Protein AF-0000000079578348 (afdb_homodimer)

InterPro domains:
  IPR001387 Cro/C1-type, helix-turn-helix domain [PF13443] (6-66)
  IPR010982 Lambda repressor-like, DNA-binding domain superfamily [G3DSA:1.10.260.40] (5-63)
  IPR010982 Lambda repressor-like, DNA-binding domain superfamily [SSF47413] (6-63)

Organism: NCBI:txid418240

Structure (mmCIF, N/CA/C/O backbone):
data_AF-0000000079578348-model_v1
#
loop_
_entity.id
_entity.type
_entity.pdbx_description
1 polymer 'HTH cro/C1-type domain-containing protein'
#
loop_
_atom_site.group_PDB
_atom_site.id
_atom_site.type_symbol
_atom_site.label_atom_id
_atom_site.label_alt_id
_atom_site.label_comp_id
_atom_site.label_asym_id
_atom_site.label_entity_id
_atom_site.label_seq_id
_atom_site.pdbx_PDB_ins_code
_atom_site.Cartn_x
_atom_site.Cartn_y
_atom_site.Cartn_z
_atom_site.occupancy
_atom_site.B_iso_or_equiv
_atom_site.auth_seq_id
_atom_site.auth_comp_id
_atom_site.auth_asym_id
_ato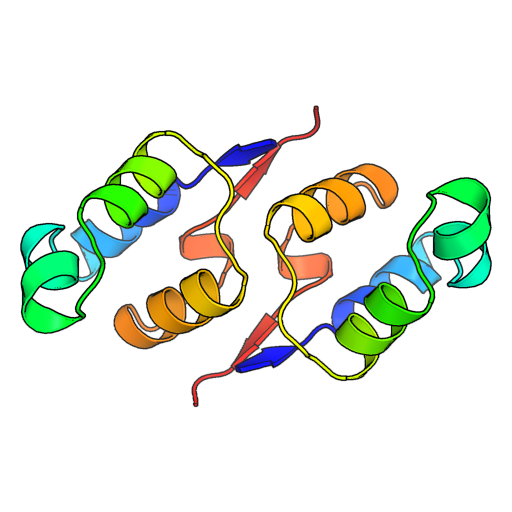m_site.auth_atom_id
_atom_site.pdbx_PDB_model_num
ATOM 1 N N . MET A 1 1 ? 9.344 1.169 -10.297 1 96.88 1 MET A N 1
ATOM 2 C CA . MET A 1 1 ? 9.484 1.951 -9.07 1 96.88 1 MET A CA 1
ATOM 3 C C . MET A 1 1 ? 8.188 2.678 -8.742 1 96.88 1 MET A C 1
ATOM 5 O O . MET A 1 1 ? 7.359 2.918 -9.625 1 96.88 1 MET A O 1
ATOM 9 N N . ILE A 1 2 ? 7.961 2.943 -7.465 1 98.31 2 ILE A N 1
ATOM 10 C CA . ILE A 1 2 ? 6.785 3.686 -7.027 1 98.31 2 ILE A CA 1
ATOM 11 C C . ILE A 1 2 ? 7.16 5.145 -6.766 1 98.31 2 ILE A C 1
ATOM 13 O O . ILE A 1 2 ? 8.195 5.422 -6.16 1 98.31 2 ILE A O 1
ATOM 17 N N . LYS A 1 3 ? 6.426 6.043 -7.309 1 98.75 3 LYS A N 1
ATOM 18 C CA . LYS A 1 3 ? 6.613 7.469 -7.039 1 98.75 3 LYS A CA 1
ATOM 19 C C . LYS A 1 3 ? 5.387 8.062 -6.355 1 98.75 3 LYS A C 1
ATOM 21 O O . LYS A 1 3 ? 4.266 7.594 -6.562 1 98.75 3 LYS A O 1
ATOM 26 N N . TYR A 1 4 ? 5.598 9.148 -5.676 1 98.81 4 TYR A N 1
ATOM 27 C CA . TYR A 1 4 ? 4.516 9.766 -4.914 1 98.81 4 TYR A CA 1
ATOM 28 C C . TYR A 1 4 ? 4.273 11.195 -5.379 1 98.81 4 TYR A C 1
ATOM 30 O O . TYR A 1 4 ? 3.744 12.016 -4.625 1 98.81 4 TYR A O 1
ATOM 38 N N . ASP A 1 5 ? 4.664 11.508 -6.57 1 98.5 5 ASP A N 1
ATOM 39 C CA . ASP A 1 5 ? 4.52 12.859 -7.102 1 98.5 5 ASP A CA 1
ATOM 40 C C . ASP A 1 5 ? 3.072 13.336 -7.016 1 98.5 5 ASP A C 1
ATOM 42 O O . ASP A 1 5 ? 2.812 14.5 -6.695 1 98.5 5 ASP A O 1
ATOM 46 N N . ASN A 1 6 ? 2.137 12.453 -7.301 1 98.5 6 ASN A N 1
ATOM 47 C CA . ASN A 1 6 ? 0.723 12.812 -7.297 1 98.5 6 ASN A CA 1
ATOM 48 C C . ASN A 1 6 ? 0.227 13.125 -5.891 1 98.5 6 ASN A C 1
ATOM 50 O O . ASN A 1 6 ? -0.785 13.812 -5.723 1 98.5 6 ASN A O 1
ATOM 54 N N . LEU A 1 7 ? 0.958 12.602 -4.906 1 98.88 7 LEU A N 1
ATOM 55 C CA . LEU A 1 7 ? 0.585 12.883 -3.521 1 98.88 7 LEU A CA 1
ATOM 56 C C . LEU A 1 7 ? 0.606 14.375 -3.244 1 98.88 7 LEU A C 1
ATOM 58 O O . LEU A 1 7 ? -0.353 14.922 -2.695 1 98.88 7 LEU A O 1
ATOM 62 N N . TRP A 1 8 ? 1.672 15 -3.678 1 98.75 8 TRP A N 1
ATOM 63 C CA . TRP A 1 8 ? 1.875 16.406 -3.373 1 98.75 8 TRP A CA 1
ATOM 64 C C . TRP A 1 8 ? 0.87 17.281 -4.121 1 98.75 8 TRP A C 1
ATOM 66 O O . TRP A 1 8 ? 0.392 18.281 -3.592 1 98.75 8 TRP A O 1
ATOM 76 N N . LEU A 1 9 ? 0.504 16.828 -5.32 1 98.62 9 LEU A N 1
ATOM 77 C CA . LEU A 1 9 ? -0.531 17.516 -6.086 1 98.62 9 LEU A CA 1
ATOM 78 C C . LEU A 1 9 ? -1.893 17.359 -5.414 1 98.62 9 LEU A C 1
ATOM 80 O O . LEU A 1 9 ? -2.646 18.328 -5.312 1 98.62 9 LEU A O 1
ATOM 84 N N . THR A 1 10 ? -2.164 16.156 -4.957 1 98.81 10 THR A N 1
ATOM 85 C CA . THR A 1 10 ? -3.436 15.883 -4.297 1 98.81 10 THR A CA 1
ATOM 86 C C . THR A 1 10 ? -3.543 16.656 -2.986 1 98.81 10 THR A 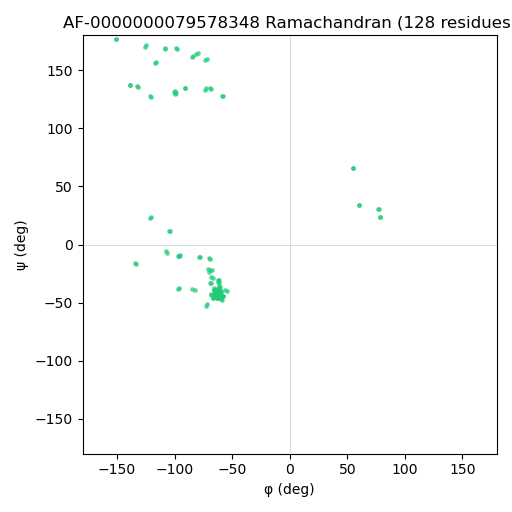C 1
ATOM 88 O O . THR A 1 10 ? -4.602 17.203 -2.664 1 98.81 10 THR A O 1
ATOM 91 N N . MET A 1 11 ? -2.445 16.656 -2.232 1 98.75 11 MET A N 1
ATOM 92 C CA . MET A 1 11 ? -2.422 17.422 -0.988 1 98.75 11 MET A CA 1
ATOM 93 C C . MET A 1 11 ? -2.703 18.891 -1.25 1 98.75 11 MET A C 1
ATOM 95 O O . MET A 1 11 ? -3.467 19.531 -0.518 1 98.75 11 MET A O 1
ATOM 99 N N . GLN A 1 12 ? -2.096 19.453 -2.275 1 98.5 12 GLN A N 1
ATOM 100 C CA . GLN A 1 12 ? -2.312 20.859 -2.65 1 98.5 12 GLN A CA 1
ATOM 101 C C . GLN A 1 12 ? -3.777 21.109 -3 1 98.5 12 GLN A C 1
ATOM 103 O O . GLN A 1 12 ? -4.379 22.062 -2.52 1 98.5 12 GLN A O 1
ATOM 108 N N . LYS A 1 13 ? -4.383 20.25 -3.77 1 98.25 13 LYS A N 1
ATOM 109 C CA . LYS A 1 13 ? -5.773 20.375 -4.199 1 98.25 13 LYS A CA 1
ATOM 110 C C . LYS A 1 13 ? -6.723 20.328 -3.004 1 98.25 13 LYS A C 1
ATOM 112 O O . LYS A 1 13 ? -7.762 20.984 -3.006 1 98.25 13 LYS A O 1
ATOM 117 N N . LYS A 1 14 ? -6.32 19.594 -1.965 1 97.94 14 LYS A N 1
ATOM 118 C CA . LYS A 1 14 ? -7.18 19.391 -0.805 1 97.94 14 LYS A CA 1
ATOM 119 C C . LYS A 1 14 ? -6.871 20.391 0.301 1 97.94 14 LYS A C 1
ATOM 121 O O . LYS A 1 14 ? -7.574 20.453 1.312 1 97.94 14 LYS A O 1
ATOM 126 N N . GLY A 1 15 ? -5.773 21.109 0.061 1 97.94 15 GLY A N 1
ATOM 127 C CA . GLY A 1 15 ? -5.383 22.109 1.046 1 97.94 15 GLY A CA 1
ATOM 128 C C . GLY A 1 15 ? -4.691 21.5 2.256 1 97.94 15 GLY A C 1
ATOM 129 O O . GLY A 1 15 ? -4.777 22.047 3.359 1 97.94 15 GLY A O 1
ATOM 130 N N . ILE A 1 16 ? -4.113 20.391 2.209 1 98.12 16 ILE A N 1
ATOM 131 C CA . ILE A 1 16 ? -3.377 19.734 3.279 1 98.12 16 ILE A CA 1
ATOM 132 C C . ILE A 1 16 ? -1.878 19.953 3.086 1 98.12 16 ILE A C 1
ATOM 134 O O . ILE A 1 16 ? -1.354 19.766 1.985 1 98.12 16 ILE A O 1
ATOM 138 N N . THR A 1 17 ? -1.18 20.344 4.086 1 98.06 17 THR A N 1
ATOM 139 C CA . THR A 1 17 ? 0.253 20.609 4.008 1 98.06 17 THR A CA 1
ATOM 140 C C . THR A 1 17 ? 1.041 19.531 4.746 1 98.06 17 THR A C 1
ATOM 142 O O . THR A 1 17 ? 0.467 18.734 5.496 1 98.06 17 THR A O 1
ATOM 145 N N . LYS A 1 18 ? 2.314 19.562 4.531 1 98.06 18 LYS A N 1
ATOM 146 C CA . LYS A 1 18 ? 3.203 18.672 5.277 1 98.06 18 LYS A CA 1
ATOM 147 C C . LYS A 1 18 ? 3.115 18.953 6.777 1 98.06 18 LYS A C 1
ATOM 149 O O . LYS A 1 18 ? 3.191 18.016 7.586 1 98.06 18 LYS A O 1
ATOM 154 N N . TYR A 1 19 ? 2.902 20.172 7.008 1 97.81 19 TYR A N 1
ATOM 155 C CA . TYR A 1 19 ? 2.74 20.562 8.406 1 97.81 19 TYR A CA 1
ATOM 156 C C . TYR A 1 19 ? 1.521 19.891 9.016 1 97.81 19 TYR A C 1
ATOM 158 O O . TYR A 1 19 ? 1.593 19.359 10.125 1 97.81 19 TYR A O 1
ATOM 166 N N . THR A 1 20 ? 0.5 19.938 8.289 1 97.62 20 THR A N 1
ATOM 167 C CA . THR A 1 20 ? -0.734 19.312 8.75 1 97.62 20 THR A CA 1
ATOM 168 C C . THR A 1 20 ? -0.549 17.797 8.914 1 97.62 20 THR A C 1
ATOM 170 O O . THR A 1 20 ? -1.02 17.219 9.891 1 97.62 20 THR A O 1
ATOM 173 N N . LEU A 1 21 ? 0.15 17.141 8.016 1 98.06 21 LEU A N 1
ATOM 174 C CA . LEU A 1 21 ? 0.423 15.711 8.109 1 98.06 21 LEU A CA 1
ATOM 175 C C . LEU A 1 21 ? 1.19 15.383 9.383 1 98.06 21 LEU A C 1
ATOM 177 O O . LEU A 1 21 ? 0.896 14.391 10.055 1 98.06 21 LEU A O 1
ATOM 181 N N . HIS A 1 22 ? 2.15 16.219 9.594 1 98.06 22 HIS A N 1
ATOM 182 C CA . HIS A 1 22 ? 3.023 16 10.742 1 98.06 22 HIS A CA 1
ATOM 183 C C . HIS A 1 22 ? 2.305 16.312 12.047 1 98.06 22 HIS A C 1
ATOM 185 O O . HIS A 1 22 ? 2.23 15.469 12.938 1 98.06 22 HIS A O 1
ATOM 191 N N . LYS A 1 23 ? 1.694 17.438 12.203 1 97.75 23 LYS A N 1
ATOM 192 C CA . LYS A 1 23 ? 1.181 17.953 13.469 1 97.75 23 LYS A CA 1
ATOM 193 C C . LYS A 1 23 ? -0.21 17.406 13.766 1 97.75 23 LYS A C 1
ATOM 195 O O . LYS A 1 23 ? -0.522 17.078 14.914 1 97.75 23 LYS A O 1
ATOM 200 N N . GLU A 1 24 ? -0.977 17.297 12.781 1 97.75 24 GLU A N 1
ATOM 201 C CA . GLU A 1 24 ? -2.373 16.938 12.992 1 97.75 24 GLU A CA 1
ATOM 202 C C . GLU A 1 24 ? -2.586 15.438 12.797 1 97.75 24 GLU A C 1
ATOM 204 O O . GLU A 1 24 ? -3.344 14.805 13.539 1 97.75 24 GLU A O 1
ATOM 209 N N . TYR A 1 25 ? -1.897 14.844 11.812 1 97.19 25 TYR A N 1
ATOM 210 C CA . TYR A 1 25 ? -2.16 13.445 11.492 1 97.19 25 TYR A CA 1
ATOM 211 C C . TYR A 1 25 ? -1.021 12.555 11.977 1 97.19 25 TYR A C 1
ATOM 213 O O . TYR A 1 25 ? -1.008 11.352 11.703 1 97.19 25 TYR A O 1
ATOM 221 N N . HIS A 1 26 ? 0.073 13.117 12.469 1 97.69 26 HIS A N 1
ATOM 222 C CA . HIS A 1 26 ? 1.101 12.445 13.25 1 97.69 26 HIS A CA 1
ATOM 223 C C . HIS A 1 26 ? 2.016 11.617 12.359 1 97.69 26 HIS A C 1
ATOM 225 O O . HIS A 1 26 ? 2.457 10.531 12.75 1 97.69 26 HIS A O 1
ATOM 231 N N . PHE A 1 27 ? 2.141 12.078 11.234 1 98.25 27 PHE A N 1
ATOM 232 C CA . PHE A 1 27 ? 3.23 11.539 10.43 1 98.25 27 PHE A CA 1
ATOM 233 C C . PHE A 1 27 ? 4.578 12.039 10.938 1 98.25 27 PHE A C 1
ATOM 235 O O . PHE A 1 27 ? 4.75 13.242 11.164 1 98.25 27 PHE A O 1
ATOM 242 N N . SER A 1 28 ? 5.516 11.188 11.055 1 98.19 28 SER A N 1
ATOM 243 C CA . SER A 1 28 ? 6.855 11.609 11.453 1 98.19 28 SER A CA 1
ATOM 244 C C . SER A 1 28 ? 7.562 12.336 10.312 1 98.19 28 SER A C 1
ATOM 246 O O . SER A 1 28 ? 7.223 12.156 9.148 1 98.19 28 SER A O 1
ATOM 248 N N . LYS A 1 29 ? 8.555 13.109 10.703 1 97.81 29 LYS A N 1
ATOM 249 C CA . LYS A 1 29 ? 9.383 13.766 9.703 1 97.81 29 LYS A CA 1
ATOM 250 C C . LYS A 1 29 ? 10.086 12.75 8.812 1 97.81 29 LYS A C 1
ATOM 252 O O . LYS A 1 29 ? 10.266 12.984 7.609 1 97.81 29 LYS A O 1
ATOM 257 N N . SER A 1 30 ? 10.477 11.625 9.469 1 98.5 30 SER A N 1
ATOM 258 C CA . SER A 1 30 ? 11.148 10.57 8.719 1 98.5 30 SER A CA 1
ATOM 259 C C . SER A 1 30 ? 10.219 9.953 7.68 1 98.5 30 SER A C 1
ATOM 261 O O . SER A 1 30 ? 10.648 9.625 6.57 1 98.5 30 SER A O 1
ATOM 263 N N . LEU A 1 31 ? 8.961 9.758 7.973 1 98.5 31 LEU A N 1
ATOM 264 C CA . LEU A 1 31 ? 7.988 9.188 7.051 1 98.5 31 LEU A CA 1
ATOM 265 C C . LEU A 1 31 ? 7.734 10.125 5.875 1 98.5 31 LEU A C 1
ATOM 267 O O . LEU A 1 31 ? 7.688 9.688 4.723 1 98.5 31 LEU A O 1
ATOM 271 N N . ILE A 1 32 ? 7.547 11.398 6.207 1 98.62 32 ILE A N 1
ATOM 272 C CA . ILE A 1 32 ? 7.352 12.406 5.168 1 98.62 32 ILE A CA 1
ATOM 273 C C . ILE A 1 32 ? 8.57 12.445 4.25 1 98.62 32 ILE A C 1
ATOM 275 O O . ILE A 1 32 ? 8.438 12.523 3.027 1 98.62 32 ILE A O 1
ATOM 279 N N . HIS A 1 33 ? 9.734 12.352 4.836 1 98.69 33 HIS A N 1
ATOM 280 C CA . HIS A 1 33 ? 10.977 12.312 4.074 1 98.69 33 HIS A CA 1
ATOM 281 C C . HIS A 1 33 ? 11 11.125 3.119 1 98.69 33 HIS A C 1
ATOM 283 O O . HIS A 1 33 ? 11.414 11.258 1.966 1 98.69 33 HIS A O 1
ATOM 289 N N . ARG A 1 34 ? 10.57 9.961 3.617 1 98.56 34 ARG A N 1
ATOM 290 C CA . ARG A 1 34 ? 10.531 8.773 2.775 1 98.56 34 ARG A CA 1
ATOM 291 C C . ARG A 1 34 ? 9.602 8.969 1.582 1 98.56 34 ARG A C 1
ATOM 293 O O . ARG A 1 34 ? 9.938 8.586 0.459 1 98.56 34 ARG A O 1
ATOM 300 N N . LEU A 1 35 ? 8.492 9.594 1.784 1 98.69 35 LEU A N 1
ATOM 301 C CA . LEU A 1 35 ? 7.543 9.883 0.716 1 98.69 35 LEU A CA 1
ATOM 302 C C . LEU A 1 35 ? 8.141 10.852 -0.294 1 98.69 35 LEU A C 1
ATOM 304 O O . LEU A 1 35 ? 7.996 10.664 -1.504 1 98.69 35 LEU A O 1
ATOM 308 N N . GLN A 1 36 ? 8.859 11.797 0.219 1 98.5 36 GLN A N 1
ATOM 309 C CA . GLN A 1 36 ? 9.477 12.805 -0.636 1 98.5 36 GLN A CA 1
ATOM 310 C C . GLN A 1 36 ? 10.547 12.195 -1.53 1 98.5 36 GLN A C 1
ATOM 312 O O . GLN A 1 36 ? 10.766 12.656 -2.654 1 98.5 36 GLN A O 1
ATOM 317 N N . ASN A 1 37 ? 11.133 11.141 -1.019 1 98.56 37 ASN A N 1
ATOM 318 C CA . ASN A 1 37 ? 12.25 10.547 -1.742 1 98.56 37 ASN A CA 1
ATOM 319 C C . ASN A 1 37 ? 11.828 9.258 -2.445 1 98.56 37 ASN A C 1
ATOM 321 O O . ASN A 1 37 ? 12.68 8.453 -2.84 1 98.56 37 ASN A O 1
ATOM 325 N N . ASN A 1 38 ? 10.586 9 -2.512 1 98.38 38 ASN A N 1
ATOM 326 C CA . ASN A 1 38 ? 10.016 7.844 -3.201 1 98.38 38 ASN A CA 1
ATOM 327 C C . ASN A 1 38 ? 10.523 6.531 -2.607 1 98.38 38 ASN A C 1
ATOM 329 O O . ASN A 1 38 ? 10.797 5.582 -3.34 1 98.38 38 ASN A O 1
ATOM 333 N N . GLU A 1 39 ? 10.727 6.609 -1.297 1 98 39 GLU A N 1
ATOM 334 C CA . GLU A 1 39 ? 11.102 5.391 -0.583 1 98 39 GLU A CA 1
ATOM 335 C C . GLU A 1 39 ? 9.867 4.582 -0.199 1 98 39 GLU A C 1
ATOM 337 O O . GLU A 1 39 ? 8.75 5.102 -0.201 1 98 39 GLU A O 1
ATOM 342 N N . GLY A 1 40 ? 10.125 3.354 0.088 1 96.88 40 GLY A N 1
ATOM 343 C CA . GLY A 1 40 ? 9.023 2.469 0.421 1 96.88 40 GLY A CA 1
ATOM 344 C C . GLY A 1 40 ? 8.359 2.814 1.741 1 96.88 40 GLY A C 1
ATOM 345 O O . GLY A 1 40 ? 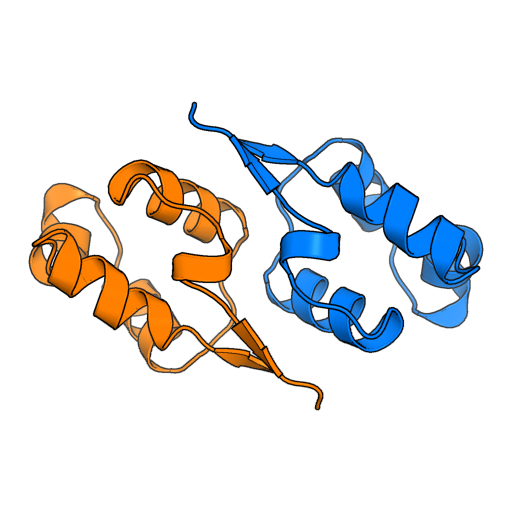9.039 3.139 2.717 1 96.88 40 GLY A O 1
ATOM 346 N N . VAL A 1 41 ? 7.035 2.828 1.712 1 98.31 41 VAL A N 1
ATOM 347 C CA . VAL A 1 41 ? 6.199 2.916 2.904 1 98.31 41 VAL A CA 1
ATOM 348 C C . VAL A 1 41 ? 5.219 1.748 2.938 1 98.31 41 VAL A C 1
ATOM 350 O O . VAL A 1 41 ? 5.156 0.957 1.992 1 98.31 41 VAL A O 1
ATOM 353 N N . SER A 1 42 ? 4.496 1.584 4.043 1 98.12 42 SER A N 1
ATOM 354 C CA . SER A 1 42 ? 3.541 0.485 4.141 1 98.12 42 SER A CA 1
ATOM 355 C C . SER A 1 42 ? 2.229 0.83 3.445 1 98.12 42 SER A C 1
ATOM 357 O O . SER A 1 42 ? 1.899 2.006 3.273 1 98.12 42 SER A O 1
ATOM 359 N N . MET A 1 43 ? 1.492 -0.204 3.227 1 98.5 43 MET A N 1
ATOM 360 C CA . MET A 1 43 ? 0.155 0.01 2.68 1 98.5 43 MET A CA 1
ATOM 361 C C . MET A 1 43 ? -0.758 0.662 3.713 1 98.5 43 MET A C 1
ATOM 363 O O . MET A 1 43 ? -1.705 1.364 3.355 1 98.5 43 MET A O 1
ATOM 367 N N . ASN A 1 44 ? -0.421 0.481 4.988 1 97.44 44 ASN A N 1
ATOM 368 C CA . ASN A 1 44 ? -1.16 1.193 6.027 1 97.44 44 ASN A CA 1
ATOM 369 C C . ASN A 1 44 ? -0.988 2.705 5.898 1 97.44 44 ASN A C 1
ATOM 371 O O . ASN A 1 44 ? -1.94 3.461 6.098 1 97.44 44 ASN A O 1
ATOM 375 N N . THR A 1 45 ? 0.177 3.107 5.582 1 98.5 45 THR A N 1
ATOM 376 C CA . THR A 1 45 ? 0.443 4.523 5.359 1 98.5 45 THR A CA 1
ATOM 377 C C . THR A 1 45 ? -0.386 5.055 4.195 1 98.5 45 THR A C 1
ATOM 379 O O . THR A 1 45 ? -0.991 6.125 4.293 1 98.5 45 THR A O 1
ATOM 382 N N . ILE A 1 46 ? -0.46 4.273 3.162 1 98.75 46 ILE A N 1
ATOM 383 C CA . ILE A 1 46 ? -1.227 4.641 1.977 1 98.75 46 ILE A CA 1
ATOM 384 C C . ILE A 1 46 ? -2.713 4.703 2.32 1 98.75 46 ILE A C 1
ATOM 386 O O . ILE A 1 46 ? -3.412 5.637 1.917 1 98.75 46 ILE A O 1
ATOM 390 N N . ASN A 1 47 ? -3.156 3.721 3.072 1 98.56 47 ASN A N 1
ATOM 391 C CA . ASN A 1 47 ? -4.547 3.717 3.516 1 98.56 47 ASN A CA 1
ATOM 392 C C . ASN A 1 47 ? -4.883 4.973 4.312 1 98.56 47 ASN A C 1
ATOM 394 O O . ASN A 1 47 ? -5.93 5.59 4.094 1 98.56 47 ASN A O 1
ATOM 398 N N . THR A 1 48 ? -4.02 5.355 5.211 1 98.25 48 THR A N 1
ATOM 399 C CA . THR A 1 48 ? -4.23 6.535 6.043 1 98.25 48 THR A CA 1
ATOM 400 C C . THR A 1 48 ? -4.273 7.801 5.188 1 98.25 48 THR A C 1
ATOM 402 O O . THR A 1 48 ? -5.133 8.664 5.383 1 98.25 48 THR A O 1
ATOM 405 N N . LEU A 1 49 ? -3.365 7.848 4.273 1 98.62 49 LEU A N 1
ATOM 406 C CA . LEU A 1 49 ? -3.314 9 3.385 1 98.62 49 LEU A CA 1
ATOM 407 C C . LEU A 1 49 ? -4.594 9.117 2.564 1 98.62 49 LEU A C 1
ATOM 409 O O . LEU A 1 49 ? -5.148 10.211 2.42 1 98.62 49 LEU A O 1
ATOM 413 N N . CYS A 1 50 ? -5.043 8.023 2.016 1 98.75 50 CYS A N 1
ATOM 414 C CA . CYS A 1 50 ? -6.266 8.031 1.226 1 98.75 50 CYS A CA 1
ATOM 415 C C . CYS A 1 50 ? -7.457 8.469 2.07 1 98.75 50 CYS A C 1
ATOM 417 O O . CYS A 1 50 ? -8.359 9.141 1.576 1 98.75 50 CYS A O 1
ATOM 419 N N . ASN A 1 51 ? -7.516 8.031 3.346 1 98.56 51 ASN A N 1
ATOM 420 C CA . ASN A 1 51 ? -8.578 8.461 4.246 1 98.56 51 ASN A CA 1
ATOM 421 C C . ASN A 1 51 ? -8.516 9.961 4.512 1 98.56 51 ASN A C 1
ATOM 423 O O . ASN A 1 51 ? -9.547 10.648 4.492 1 98.56 51 ASN A O 1
ATOM 427 N N . ILE A 1 52 ? -7.316 10.445 4.762 1 98.06 52 ILE A N 1
ATOM 428 C CA . ILE A 1 52 ? -7.117 11.859 5.078 1 98.06 52 ILE A CA 1
ATOM 429 C C . ILE A 1 52 ? -7.527 12.719 3.887 1 98.06 52 ILE A C 1
ATOM 431 O O . ILE A 1 52 ? -8.203 13.734 4.051 1 98.06 52 ILE A O 1
ATOM 435 N N . LEU A 1 53 ? -7.18 12.281 2.723 1 98.44 53 LEU A N 1
ATOM 436 C CA . LEU A 1 53 ? -7.316 13.102 1.524 1 98.44 53 LEU A CA 1
ATOM 437 C C . LEU A 1 53 ? -8.609 12.773 0.782 1 98.44 53 LEU A C 1
ATOM 439 O O . LEU A 1 53 ? -8.961 13.453 -0.188 1 98.44 53 LEU A O 1
ATOM 443 N N . ASP A 1 54 ? -9.266 11.711 1.204 1 98.25 54 ASP A N 1
ATOM 444 C CA . ASP A 1 54 ? -10.484 11.266 0.537 1 98.25 54 ASP A CA 1
ATOM 445 C C . ASP A 1 54 ? -10.242 11.039 -0.953 1 98.25 54 ASP A C 1
ATOM 447 O O . ASP A 1 54 ? -10.914 11.633 -1.798 1 98.25 54 ASP A O 1
ATOM 451 N N . CYS A 1 55 ? -9.414 10.031 -1.207 1 98.69 55 CYS A N 1
ATOM 452 C CA . CYS A 1 55 ? -8.953 9.797 -2.57 1 98.69 55 CYS A CA 1
ATOM 453 C C . CYS A 1 55 ? -8.648 8.32 -2.801 1 98.69 55 CYS A C 1
ATOM 455 O O . CYS A 1 55 ? -8.797 7.504 -1.892 1 98.69 55 CYS A O 1
ATOM 457 N N . GLU A 1 56 ? -8.297 8.07 -3.996 1 98.56 56 GLU A N 1
ATOM 458 C CA . GLU A 1 56 ? -7.902 6.715 -4.367 1 98.56 56 GLU A CA 1
ATOM 459 C C . GLU A 1 56 ? -6.387 6.566 -4.375 1 98.56 56 GLU A C 1
ATOM 461 O O . GLU A 1 56 ? -5.656 7.559 -4.348 1 98.56 56 GLU A O 1
ATOM 466 N N . ILE A 1 57 ? -5.906 5.332 -4.477 1 98.81 57 ILE A N 1
ATOM 467 C CA . ILE A 1 57 ? -4.477 5.055 -4.379 1 98.81 57 ILE A CA 1
ATOM 468 C C . ILE A 1 57 ? -3.734 5.746 -5.52 1 98.81 57 ILE A C 1
ATOM 470 O O . ILE A 1 57 ? -2.695 6.375 -5.301 1 98.81 57 ILE A O 1
ATOM 474 N N . GLU A 1 58 ? -4.301 5.727 -6.68 1 98.31 58 GLU A N 1
ATOM 475 C CA . GLU A 1 58 ? -3.637 6.27 -7.863 1 98.31 58 GLU A CA 1
ATOM 476 C C . GLU A 1 58 ? -3.535 7.789 -7.789 1 98.31 58 GLU A C 1
ATOM 478 O O . GLU A 1 58 ? -2.787 8.406 -8.555 1 98.31 58 GLU A O 1
ATOM 483 N N . ASP A 1 59 ? -4.223 8.375 -6.887 1 98.69 59 ASP A N 1
ATOM 484 C CA . ASP A 1 59 ? -4.137 9.82 -6.695 1 98.69 59 ASP A CA 1
ATOM 485 C C . ASP A 1 59 ? -2.873 10.195 -5.926 1 98.69 59 ASP A C 1
ATOM 487 O O . ASP A 1 59 ? -2.484 11.367 -5.895 1 98.69 59 ASP A O 1
ATOM 491 N N . ILE A 1 60 ? -2.146 9.125 -5.328 1 98.81 60 ILE A N 1
ATOM 492 C CA . ILE A 1 60 ? -1.026 9.523 -4.484 1 98.81 60 ILE A CA 1
ATOM 493 C C . ILE A 1 60 ? 0.197 8.672 -4.816 1 98.81 60 ILE A C 1
ATOM 495 O O . ILE A 1 60 ? 1.326 9.039 -4.48 1 98.81 60 ILE A O 1
ATOM 499 N N . ALA A 1 61 ? -0.003 7.527 -5.523 1 98.88 61 ALA A N 1
ATOM 500 C CA . ALA A 1 61 ? 1.104 6.629 -5.836 1 98.88 61 ALA A CA 1
ATOM 501 C C . ALA A 1 61 ? 0.999 6.102 -7.262 1 98.88 61 ALA A C 1
ATOM 503 O O . ALA A 1 61 ? -0.092 5.758 -7.723 1 98.88 61 ALA A O 1
ATOM 504 N N . THR A 1 62 ? 2.186 6.09 -7.91 1 98.75 62 THR A N 1
ATOM 505 C CA . THR A 1 62 ? 2.25 5.617 -9.289 1 98.75 62 THR A CA 1
ATOM 506 C C . THR A 1 62 ? 3.396 4.625 -9.469 1 98.75 62 THR A C 1
ATOM 508 O O . THR A 1 62 ? 4.5 4.848 -8.961 1 98.75 62 THR A O 1
ATOM 511 N N . HIS A 1 63 ? 3.08 3.545 -10.18 1 98.75 63 HIS A N 1
ATOM 512 C CA . HIS A 1 63 ? 4.113 2.574 -10.523 1 98.75 63 HIS A CA 1
ATOM 513 C C . HIS A 1 63 ? 4.758 2.906 -11.859 1 98.75 63 HIS A C 1
ATOM 515 O O . HIS A 1 63 ? 4.066 3.225 -12.828 1 98.75 63 HIS A O 1
ATOM 521 N N . TYR A 1 64 ? 6.117 2.824 -11.852 1 98.06 64 TYR A N 1
ATOM 522 C CA . TYR A 1 64 ? 6.895 2.889 -13.078 1 98.06 64 TYR A CA 1
ATOM 523 C C . TYR A 1 64 ? 7.73 1.628 -13.266 1 98.06 64 TYR A C 1
ATOM 525 O O . TYR A 1 64 ? 8.5 1.25 -12.375 1 98.06 64 TYR A O 1
ATOM 533 N N . LYS A 1 65 ? 7.52 1.085 -14.453 1 94.12 65 LYS A N 1
ATOM 534 C CA . LYS A 1 65 ? 8.242 -0.148 -14.742 1 94.12 65 LYS A CA 1
ATOM 535 C C . LYS A 1 65 ? 9.75 0.063 -14.633 1 94.12 65 LYS A C 1
ATOM 537 O O . LYS A 1 65 ? 10.273 1.085 -15.086 1 94.12 65 LYS A O 1
ATOM 542 N N . ASP A 1 66 ? 10.398 -0.842 -13.82 1 82.81 66 ASP A N 1
ATOM 543 C CA . ASP A 1 66 ? 11.844 -0.737 -13.68 1 82.81 66 ASP A CA 1
ATOM 544 C C . ASP A 1 66 ? 12.555 -1.065 -14.992 1 82.81 66 ASP A C 1
ATOM 546 O O . ASP A 1 66 ? 12.07 -1.885 -15.773 1 82.81 66 ASP A O 1
ATOM 550 N N . MET B 1 1 ? -10.094 1.016 4.152 1 96.81 1 MET B N 1
ATOM 551 C CA . MET B 1 1 ? -9.32 -0.223 4.145 1 96.81 1 MET B CA 1
ATOM 552 C C . MET B 1 1 ? -8.828 -0.544 2.736 1 96.81 1 MET B C 1
ATOM 554 O O . MET B 1 1 ? -9.406 -0.088 1.751 1 96.81 1 MET B O 1
ATOM 558 N N . ILE B 1 2 ? -7.715 -1.242 2.641 1 98.31 2 ILE B N 1
ATOM 559 C CA . ILE B 1 2 ? -7.176 -1.661 1.353 1 98.31 2 ILE B CA 1
ATOM 560 C C . ILE B 1 2 ? -7.57 -3.109 1.074 1 98.31 2 ILE B C 1
ATOM 562 O O . ILE B 1 2 ? -7.5 -3.961 1.965 1 98.31 2 ILE B O 1
ATOM 566 N N . LYS B 1 3 ? -8.094 -3.365 -0.086 1 98.75 3 LYS B N 1
ATOM 567 C CA . LYS B 1 3 ? -8.406 -4.727 -0.518 1 98.75 3 LYS B CA 1
ATOM 568 C C . LYS B 1 3 ? -7.582 -5.113 -1.742 1 98.75 3 LYS B C 1
ATOM 570 O O . LYS B 1 3 ? -7.219 -4.258 -2.551 1 98.75 3 LYS B O 1
ATOM 575 N N . TYR B 1 4 ? -7.414 -6.398 -1.902 1 98.81 4 TYR B N 1
ATOM 576 C CA . TYR B 1 4 ? -6.586 -6.887 -3 1 98.81 4 TYR B CA 1
ATOM 577 C C . TYR B 1 4 ? -7.391 -7.781 -3.934 1 98.81 4 TYR B C 1
ATOM 579 O O . TYR B 1 4 ? -6.828 -8.617 -4.641 1 98.81 4 TYR B O 1
ATOM 587 N N . ASP B 1 5 ? -8.688 -7.613 -3.947 1 98.5 5 ASP B N 1
ATOM 588 C CA . ASP B 1 5 ? -9.562 -8.445 -4.77 1 98.5 5 ASP B CA 1
ATOM 589 C C . ASP B 1 5 ? -9.148 -8.391 -6.238 1 98.5 5 ASP B C 1
ATOM 591 O O . ASP B 1 5 ? -9.172 -9.406 -6.938 1 98.5 5 ASP B O 1
ATOM 595 N N . ASN B 1 6 ? -8.758 -7.227 -6.695 1 98.5 6 ASN B N 1
ATOM 596 C CA . ASN B 1 6 ? -8.398 -7.047 -8.094 1 98.5 6 ASN B CA 1
ATOM 597 C C . ASN B 1 6 ? -7.094 -7.773 -8.43 1 98.5 6 ASN B C 1
ATOM 599 O O . ASN B 1 6 ? -6.832 -8.078 -9.594 1 98.5 6 ASN B O 1
ATOM 603 N N . LEU B 1 7 ? -6.312 -8.023 -7.406 1 98.88 7 LEU B N 1
ATOM 604 C CA . LEU B 1 7 ? -5.066 -8.75 -7.621 1 98.88 7 LEU B CA 1
ATOM 605 C C . LEU B 1 7 ? -5.332 -10.117 -8.227 1 98.88 7 LEU B C 1
ATOM 607 O O . LEU B 1 7 ? -4.707 -10.492 -9.227 1 98.88 7 LEU B O 1
ATOM 611 N N . TRP B 1 8 ? -6.281 -10.82 -7.641 1 98.75 8 TRP B N 1
ATOM 612 C CA . TRP B 1 8 ? -6.562 -12.195 -8.047 1 98.75 8 TRP B CA 1
ATOM 613 C C . TRP B 1 8 ? -7.164 -12.234 -9.445 1 98.75 8 TRP B C 1
ATOM 615 O O . TRP B 1 8 ? -6.875 -13.148 -10.227 1 98.75 8 TRP B O 1
ATOM 625 N N . LEU B 1 9 ? -7.941 -11.18 -9.766 1 98.62 9 LEU B N 1
ATOM 626 C CA . LEU B 1 9 ? -8.484 -11.047 -11.117 1 98.62 9 LEU B CA 1
ATOM 627 C C . LEU B 1 9 ? -7.383 -10.773 -12.125 1 98.62 9 LEU B C 1
ATOM 629 O O . LEU B 1 9 ? -7.359 -11.359 -13.211 1 98.62 9 LEU B O 1
ATOM 633 N N . THR B 1 10 ? -6.488 -9.898 -11.734 1 98.81 10 THR B N 1
ATOM 634 C CA . THR B 1 10 ? -5.379 -9.539 -12.617 1 98.81 10 THR B CA 1
ATOM 635 C C . THR B 1 10 ? -4.457 -10.734 -12.836 1 98.81 10 THR B C 1
ATOM 637 O O . THR B 1 10 ? -3.992 -10.977 -13.953 1 98.81 10 THR B O 1
ATOM 640 N N . MET B 1 11 ? -4.172 -11.445 -11.758 1 98.75 11 MET B N 1
ATOM 641 C CA . MET B 1 11 ? -3.346 -12.648 -11.867 1 98.75 11 MET B CA 1
ATOM 642 C C . MET B 1 11 ? -3.979 -13.656 -12.82 1 98.75 11 MET B C 1
ATOM 644 O O . MET B 1 11 ? -3.289 -14.25 -13.648 1 98.75 11 MET B O 1
ATOM 648 N N . GLN B 1 12 ? -5.258 -13.867 -12.711 1 98.5 12 GLN B N 1
ATOM 649 C CA . GLN B 1 12 ? -5.98 -14.773 -13.594 1 98.5 12 GLN B CA 1
ATOM 650 C C . GLN B 1 12 ? -5.871 -14.336 -15.047 1 98.5 12 GLN B C 1
ATOM 652 O O . GLN B 1 12 ? -5.57 -15.148 -15.93 1 98.5 12 GLN B O 1
ATOM 657 N N . LYS B 1 13 ? -6.066 -13.078 -15.328 1 98.25 13 LYS B N 1
ATOM 658 C CA . LYS B 1 13 ? -6.008 -12.516 -16.672 1 98.25 13 LYS B CA 1
ATOM 659 C C . LYS B 1 13 ? -4.621 -12.695 -17.281 1 98.25 13 LYS B C 1
ATOM 661 O O . LYS B 1 13 ? -4.488 -12.891 -18.5 1 98.25 13 LYS B O 1
ATOM 666 N N . LYS B 1 14 ? -3.621 -12.703 -16.422 1 97.94 14 LYS B N 1
ATOM 667 C CA . LYS B 1 14 ? -2.238 -12.758 -16.891 1 97.94 14 LYS B CA 1
ATOM 668 C C . LYS B 1 14 ? -1.715 -14.195 -16.891 1 97.94 14 LYS B C 1
ATOM 670 O O . LYS B 1 14 ? -0.603 -14.461 -17.344 1 97.94 14 LYS B O 1
ATOM 675 N N . GLY B 1 15 ? -2.521 -15.031 -16.297 1 97.88 15 GLY B N 1
ATOM 676 C CA 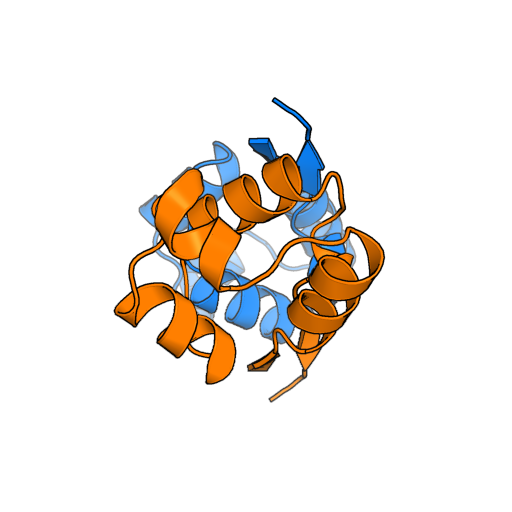. GLY B 1 15 ? -2.129 -16.438 -16.234 1 97.88 15 GLY B CA 1
ATOM 677 C C . GLY B 1 15 ? -1.106 -16.719 -15.156 1 97.88 15 GLY B C 1
ATOM 678 O O . GLY B 1 15 ? -0.297 -17.641 -15.289 1 97.88 15 GLY B O 1
ATOM 679 N N . ILE B 1 16 ? -0.97 -15.984 -14.148 1 98.12 16 ILE B N 1
ATOM 680 C CA . ILE B 1 16 ? -0.06 -16.172 -13.023 1 98.12 16 ILE B CA 1
ATOM 681 C C . ILE B 1 16 ? -0.817 -16.766 -11.836 1 98.12 16 ILE B C 1
ATOM 683 O O . ILE B 1 16 ? -1.9 -16.297 -11.484 1 98.12 16 ILE B O 1
ATOM 687 N N . THR B 1 17 ? -0.329 -17.766 -11.234 1 98.06 17 THR B N 1
ATOM 688 C CA . THR B 1 17 ? -0.977 -18.438 -10.109 1 98.06 17 THR B CA 1
ATOM 689 C C . THR B 1 17 ? -0.231 -18.141 -8.805 1 98.06 17 THR B C 1
ATOM 691 O O . THR B 1 17 ? 0.892 -17.625 -8.828 1 98.06 17 THR B O 1
ATOM 694 N N . LYS B 1 18 ? -0.856 -18.516 -7.742 1 98.06 18 LYS B N 1
ATOM 695 C CA . LYS B 1 18 ? -0.204 -18.406 -6.441 1 98.06 18 LYS B CA 1
ATOM 696 C C . LYS B 1 18 ? 1.051 -19.281 -6.387 1 98.06 18 LYS B C 1
ATOM 698 O O . LYS B 1 18 ? 2.045 -18.906 -5.762 1 98.06 18 LYS B O 1
ATOM 703 N N . TYR B 1 19 ? 0.916 -20.312 -7.082 1 97.75 19 TYR B N 1
ATOM 704 C CA . TYR B 1 19 ? 2.061 -21.203 -7.164 1 97.75 19 TYR B CA 1
ATOM 705 C C . TYR B 1 19 ? 3.248 -20.516 -7.828 1 97.75 19 TYR B C 1
ATOM 707 O O . TYR B 1 19 ? 4.375 -20.594 -7.332 1 97.75 19 TYR B O 1
ATOM 715 N N . THR B 1 20 ? 2.953 -19.875 -8.883 1 97.62 20 THR B N 1
ATOM 716 C CA . THR B 1 20 ? 3.992 -19.156 -9.602 1 97.62 20 THR B CA 1
ATOM 717 C C . THR B 1 20 ? 4.578 -18.047 -8.734 1 97.62 20 THR B C 1
ATOM 719 O O . THR B 1 20 ? 5.793 -17.844 -8.711 1 97.62 20 THR B O 1
ATOM 722 N N . LEU B 1 21 ? 3.754 -17.344 -7.957 1 98.06 21 LEU B N 1
ATOM 723 C CA . LEU B 1 21 ? 4.223 -16.297 -7.059 1 98.06 21 LEU B CA 1
ATOM 724 C C . LEU B 1 21 ? 5.188 -16.859 -6.02 1 98.06 21 LEU B C 1
ATOM 726 O O . LEU B 1 21 ? 6.211 -16.25 -5.719 1 98.06 21 LEU B O 1
ATOM 730 N N . HIS B 1 22 ? 4.785 -17.938 -5.547 1 98.06 22 HIS B N 1
ATOM 731 C CA . HIS B 1 22 ? 5.562 -18.578 -4.488 1 98.06 22 HIS B CA 1
ATOM 732 C C . HIS B 1 22 ? 6.848 -19.188 -5.035 1 98.06 22 HIS B C 1
ATOM 734 O O . HIS B 1 22 ? 7.941 -18.875 -4.562 1 98.06 22 HIS B O 1
ATOM 740 N N . LYS B 1 23 ? 6.797 -20 -6.027 1 97.75 23 LYS B N 1
ATOM 741 C CA . LYS B 1 23 ? 7.906 -20.828 -6.496 1 97.75 23 LYS B CA 1
ATOM 742 C C . LYS B 1 23 ? 8.836 -20.031 -7.414 1 97.75 23 LYS B C 1
ATOM 744 O O . LYS B 1 23 ? 10.055 -20.188 -7.348 1 97.75 23 LYS B O 1
ATOM 749 N N . GLU B 1 24 ? 8.266 -19.234 -8.211 1 97.75 24 GLU B N 1
ATOM 750 C CA . GLU B 1 24 ? 9.055 -18.562 -9.234 1 97.75 24 GLU B CA 1
ATOM 751 C C . GLU B 1 24 ? 9.461 -17.172 -8.781 1 97.75 24 GLU B C 1
ATOM 753 O O . GLU B 1 24 ? 10.586 -16.719 -9.039 1 97.75 24 GLU B O 1
ATOM 758 N N . TYR B 1 25 ? 8.57 -16.469 -8.07 1 97.12 25 TYR B N 1
ATOM 759 C CA . TYR B 1 25 ? 8.852 -15.086 -7.723 1 97.12 25 TYR B CA 1
ATOM 760 C C . TYR B 1 25 ? 9.172 -14.945 -6.238 1 97.12 25 TYR B C 1
ATOM 762 O O . TYR B 1 25 ? 9.336 -13.836 -5.734 1 97.12 25 TYR B O 1
ATOM 770 N N . HIS B 1 26 ? 9.055 -16 -5.434 1 97.69 26 HIS B N 1
ATOM 771 C CA . HIS B 1 26 ? 9.609 -16.141 -4.09 1 97.69 26 HIS B CA 1
ATOM 772 C C . HIS B 1 26 ? 8.781 -15.352 -3.072 1 97.69 26 HIS B C 1
ATOM 774 O O . HIS B 1 26 ? 9.336 -14.773 -2.137 1 97.69 26 HIS B O 1
ATOM 780 N N . PHE B 1 27 ? 7.574 -15.281 -3.387 1 98.25 27 PHE B N 1
ATOM 781 C CA . PHE B 1 27 ? 6.676 -14.844 -2.326 1 98.25 27 PHE B CA 1
ATOM 782 C C . PHE B 1 27 ? 6.48 -15.945 -1.292 1 98.25 27 PHE B C 1
ATOM 784 O O . PHE B 1 27 ? 6.203 -17.094 -1.645 1 98.25 27 PHE B O 1
ATOM 791 N N . SER B 1 28 ? 6.59 -15.594 -0.045 1 98.25 28 SER B N 1
ATOM 792 C CA . SER B 1 28 ? 6.336 -16.578 0.999 1 98.25 28 SER B CA 1
ATOM 793 C C . SER B 1 28 ? 4.848 -16.906 1.104 1 98.25 28 SER B C 1
ATOM 795 O O . SER B 1 28 ? 4.004 -16.109 0.698 1 98.25 28 SER B O 1
ATOM 797 N N . LYS B 1 29 ? 4.566 -18.047 1.693 1 97.81 29 LYS B N 1
ATOM 798 C CA . LYS B 1 29 ? 3.18 -18.422 1.951 1 97.81 29 LYS B CA 1
ATOM 799 C C . LYS B 1 29 ? 2.504 -17.422 2.879 1 97.81 29 LYS B C 1
ATOM 801 O O . LYS B 1 29 ? 1.316 -17.125 2.725 1 97.81 29 LYS B O 1
ATOM 806 N N . SER B 1 30 ? 3.346 -16.922 3.826 1 98.44 30 SER B N 1
ATOM 807 C CA . SER B 1 30 ? 2.818 -15.93 4.762 1 98.44 30 SER B CA 1
ATOM 808 C C . SER B 1 30 ? 2.439 -14.633 4.047 1 98.44 30 SER B C 1
ATOM 810 O O . SER B 1 30 ? 1.431 -14.008 4.383 1 98.44 30 SER B O 1
ATOM 812 N N . LEU B 1 31 ? 3.188 -14.188 3.092 1 98.5 31 LEU B N 1
ATOM 813 C CA . LEU B 1 31 ? 2.912 -12.969 2.34 1 98.5 31 LEU B CA 1
ATOM 814 C C . LEU B 1 31 ? 1.653 -13.125 1.492 1 98.5 31 LEU B C 1
ATOM 816 O O . LEU B 1 31 ? 0.809 -12.234 1.454 1 98.5 31 LEU B O 1
ATOM 820 N N . ILE B 1 32 ? 1.559 -14.266 0.8 1 98.62 32 ILE B N 1
ATOM 821 C CA . ILE B 1 32 ? 0.375 -14.562 0.001 1 98.62 32 ILE B CA 1
ATOM 822 C C . ILE B 1 32 ? -0.86 -14.594 0.897 1 98.62 32 ILE B C 1
ATOM 824 O O . ILE B 1 32 ? -1.91 -14.055 0.535 1 98.62 32 ILE B O 1
ATOM 828 N N . HIS B 1 33 ? -0.697 -15.164 2.061 1 98.69 33 HIS B N 1
ATOM 829 C CA . HIS B 1 33 ? -1.78 -15.211 3.037 1 98.69 33 HIS B CA 1
ATOM 830 C C . HIS B 1 33 ? -2.221 -13.805 3.432 1 98.69 33 HIS B C 1
ATOM 832 O O . HIS B 1 33 ? -3.42 -13.531 3.543 1 98.69 33 HIS B O 1
ATOM 838 N N . ARG B 1 34 ? -1.249 -12.93 3.666 1 98.56 34 ARG B N 1
ATOM 839 C CA . ARG B 1 34 ? -1.568 -11.547 4.027 1 98.56 34 ARG B CA 1
ATOM 840 C C . ARG B 1 34 ? -2.363 -10.867 2.918 1 98.56 34 ARG B C 1
ATOM 842 O O . ARG B 1 34 ? -3.33 -10.148 3.191 1 98.56 34 ARG B O 1
ATOM 849 N N . LEU B 1 35 ? -2.029 -11.102 1.686 1 98.69 35 LEU B N 1
ATOM 850 C CA . LEU B 1 35 ? -2.736 -10.539 0.54 1 98.69 35 LEU B CA 1
ATOM 851 C C . LEU B 1 35 ? -4.156 -11.086 0.454 1 98.69 35 LEU B C 1
ATOM 853 O O . LEU B 1 35 ? -5.102 -10.336 0.204 1 98.69 35 LEU B O 1
ATOM 857 N N . GLN B 1 36 ? -4.27 -12.328 0.773 1 98.44 36 GLN B N 1
ATOM 858 C CA . GLN B 1 36 ? -5.57 -12.984 0.709 1 98.44 36 GLN B CA 1
ATOM 859 C C . GLN B 1 36 ? -6.516 -12.438 1.774 1 98.44 36 GLN B C 1
ATOM 861 O O . GLN B 1 36 ? -7.73 -12.383 1.567 1 98.44 36 GLN B O 1
ATOM 866 N N . ASN B 1 37 ? -5.902 -11.992 2.834 1 98.5 37 ASN B N 1
ATOM 867 C CA . ASN B 1 37 ? -6.715 -11.539 3.959 1 98.5 37 ASN B CA 1
ATOM 868 C C . ASN B 1 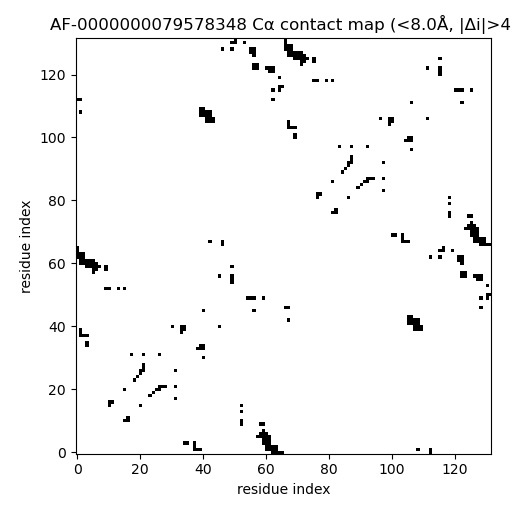37 ? -6.746 -10.016 4.055 1 98.5 37 ASN B C 1
ATOM 870 O O . ASN B 1 37 ? -7.113 -9.469 5.09 1 98.5 37 ASN B O 1
ATOM 874 N N . ASN B 1 38 ? -6.297 -9.367 3.076 1 98.38 38 ASN B N 1
ATOM 875 C CA . ASN B 1 38 ? -6.312 -7.906 2.977 1 98.38 38 ASN B CA 1
ATOM 876 C C . ASN B 1 38 ? -5.52 -7.262 4.105 1 98.38 38 ASN B C 1
ATOM 878 O O . ASN B 1 38 ? -5.93 -6.234 4.652 1 98.38 38 ASN B O 1
ATOM 882 N N . GLU B 1 39 ? -4.473 -7.992 4.473 1 98 39 GLU B N 1
ATOM 883 C CA . GLU B 1 39 ? -3.562 -7.434 5.469 1 98 39 GLU B CA 1
ATOM 884 C C . GLU B 1 39 ? -2.523 -6.523 4.816 1 98 39 GLU B C 1
ATOM 886 O O . GLU B 1 39 ? -2.314 -6.582 3.604 1 98 39 GLU B O 1
ATOM 891 N N . GLY B 1 40 ? -1.933 -5.738 5.656 1 96.88 40 GLY B N 1
ATOM 892 C CA . GLY B 1 40 ? -0.962 -4.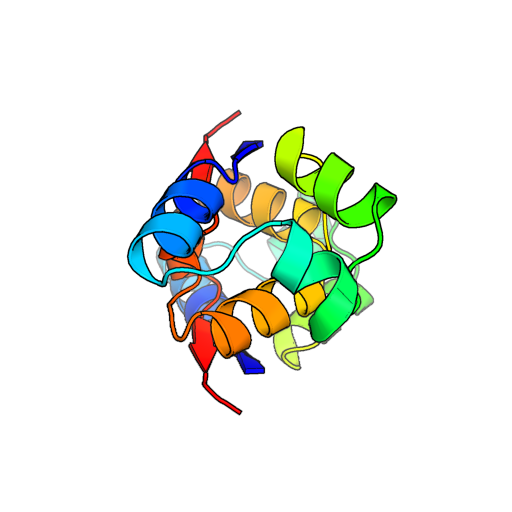785 5.148 1 96.88 40 GLY B CA 1
ATOM 893 C C . GLY B 1 40 ? 0.306 -5.438 4.633 1 96.88 40 GLY B C 1
ATOM 894 O O . GLY B 1 40 ? 0.811 -6.387 5.234 1 96.88 40 GLY B O 1
ATOM 895 N N . VAL B 1 41 ? 0.719 -4.949 3.438 1 98.31 41 VAL B N 1
ATOM 896 C CA . VAL B 1 41 ? 2.02 -5.281 2.867 1 98.31 41 VAL B CA 1
ATOM 897 C C . VAL B 1 41 ? 2.781 -4.004 2.531 1 98.31 41 VAL B C 1
ATOM 899 O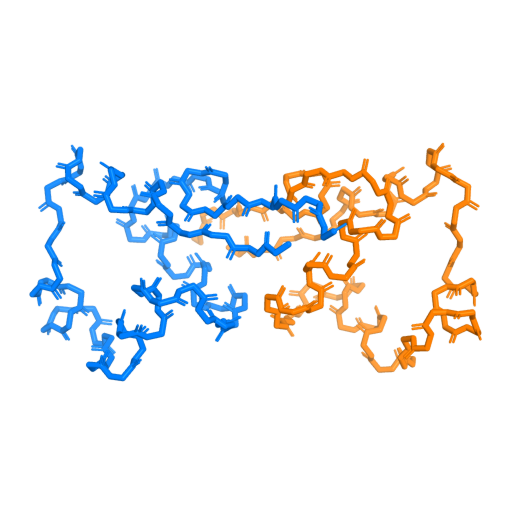 O . VAL B 1 41 ? 2.236 -2.9 2.646 1 98.31 41 VAL B O 1
ATOM 902 N N . SER B 1 42 ? 4.062 -4.168 2.197 1 98.19 42 SER B N 1
ATOM 903 C CA . SER B 1 42 ? 4.848 -2.984 1.864 1 98.19 42 SER B CA 1
ATOM 904 C C . SER B 1 42 ? 4.57 -2.52 0.438 1 98.19 42 SER B C 1
ATOM 906 O O . SER B 1 42 ? 4.148 -3.311 -0.407 1 98.19 42 SER B O 1
ATOM 908 N N . MET B 1 43 ? 5.008 -1.271 0.219 1 98.56 43 MET B N 1
ATOM 909 C CA . MET B 1 43 ? 4.906 -0.752 -1.142 1 98.56 43 MET B CA 1
ATOM 910 C C . MET B 1 43 ? 5.91 -1.442 -2.061 1 98.56 43 MET B C 1
ATOM 912 O O . MET B 1 43 ? 5.688 -1.533 -3.27 1 98.56 43 MET B O 1
ATOM 916 N N . ASN B 1 44 ? 6.941 -2.023 -1.475 1 97.5 44 ASN B N 1
ATOM 917 C CA . ASN B 1 44 ? 7.863 -2.828 -2.271 1 97.5 44 ASN B CA 1
ATOM 918 C C . ASN B 1 44 ? 7.184 -4.082 -2.818 1 97.5 44 ASN B C 1
ATOM 920 O O . ASN B 1 44 ? 7.426 -4.473 -3.961 1 97.5 44 ASN B O 1
ATOM 924 N N . THR B 1 45 ? 6.375 -4.656 -2.033 1 98.5 45 THR B N 1
ATOM 925 C CA . THR B 1 45 ? 5.609 -5.816 -2.473 1 98.5 45 THR B CA 1
ATOM 926 C C . THR B 1 45 ? 4.691 -5.445 -3.635 1 98.5 45 THR B C 1
ATOM 928 O O . THR B 1 45 ? 4.621 -6.172 -4.629 1 98.5 45 THR B O 1
ATOM 931 N N . ILE B 1 46 ? 4.074 -4.305 -3.52 1 98.75 46 ILE B N 1
ATOM 932 C CA . ILE B 1 46 ? 3.174 -3.812 -4.555 1 98.75 46 ILE B CA 1
ATOM 933 C C . ILE B 1 46 ? 3.961 -3.518 -5.828 1 98.75 46 ILE B C 1
ATOM 935 O O . ILE B 1 46 ? 3.529 -3.871 -6.93 1 98.75 46 ILE B O 1
ATOM 939 N N . ASN B 1 47 ? 5.109 -2.91 -5.652 1 98.56 47 ASN B N 1
ATOM 940 C CA . ASN B 1 47 ? 5.973 -2.639 -6.797 1 98.56 47 ASN B CA 1
ATOM 941 C C . ASN B 1 47 ? 6.359 -3.924 -7.527 1 98.56 47 ASN B C 1
ATOM 943 O O . ASN B 1 47 ? 6.316 -3.98 -8.758 1 98.56 47 ASN B O 1
ATOM 947 N N . THR B 1 48 ? 6.715 -4.938 -6.789 1 98.25 48 THR B N 1
ATOM 948 C CA . THR B 1 48 ? 7.117 -6.215 -7.367 1 98.25 48 THR B CA 1
ATOM 949 C C . THR B 1 48 ? 5.953 -6.859 -8.117 1 98.25 48 THR B C 1
ATOM 951 O O . THR B 1 48 ? 6.129 -7.367 -9.227 1 98.25 48 THR B O 1
ATOM 954 N N . LEU B 1 49 ? 4.824 -6.793 -7.504 1 98.69 49 LEU B N 1
ATOM 955 C CA . LEU B 1 49 ? 3.635 -7.363 -8.125 1 98.69 49 LEU B CA 1
ATOM 956 C C . LEU B 1 49 ? 3.316 -6.652 -9.438 1 98.69 49 LEU B C 1
ATOM 958 O O . LEU B 1 49 ? 3.008 -7.305 -10.445 1 98.69 49 LEU B O 1
ATOM 962 N N . CYS B 1 50 ? 3.383 -5.34 -9.414 1 98.75 50 CYS B N 1
ATOM 963 C CA . CYS B 1 50 ? 3.107 -4.578 -10.625 1 98.75 50 CYS B CA 1
ATOM 964 C C . CYS B 1 50 ? 4.109 -4.918 -11.727 1 98.75 50 CYS B C 1
ATOM 966 O O . CYS B 1 50 ? 3.76 -4.941 -12.906 1 98.75 50 CYS B O 1
ATOM 968 N N . ASN B 1 51 ? 5.352 -5.129 -11.383 1 98.56 51 ASN B N 1
ATOM 969 C CA . ASN B 1 51 ? 6.359 -5.531 -12.359 1 98.56 51 ASN B CA 1
ATOM 970 C C . ASN B 1 51 ? 6.062 -6.914 -12.93 1 98.56 51 ASN B C 1
ATOM 972 O O . ASN B 1 51 ? 6.164 -7.121 -14.141 1 98.56 51 ASN B O 1
ATOM 976 N N . ILE B 1 52 ? 5.73 -7.816 -12.047 1 98.06 52 ILE B N 1
ATOM 977 C CA . ILE B 1 52 ? 5.461 -9.195 -12.453 1 98.06 52 ILE B CA 1
ATOM 978 C C . ILE B 1 52 ? 4.266 -9.227 -13.398 1 98.06 52 ILE B C 1
ATOM 980 O O . ILE B 1 52 ? 4.297 -9.914 -14.43 1 98.06 52 ILE B O 1
ATOM 984 N N . LEU B 1 53 ? 3.275 -8.469 -13.086 1 98.44 53 LEU B N 1
ATOM 985 C CA . LEU B 1 53 ? 1.992 -8.562 -13.773 1 98.44 53 LEU B CA 1
ATOM 986 C C . LEU B 1 53 ? 1.893 -7.523 -14.883 1 98.44 53 LEU B C 1
ATOM 988 O O . LEU B 1 53 ? 0.931 -7.523 -15.656 1 98.44 53 LEU B O 1
ATOM 992 N N . ASP B 1 54 ? 2.852 -6.609 -14.914 1 98.25 54 ASP B N 1
ATOM 993 C CA . ASP B 1 54 ? 2.834 -5.531 -15.898 1 98.25 54 ASP B CA 1
ATOM 994 C C . ASP B 1 54 ? 1.523 -4.75 -15.836 1 98.25 54 ASP B C 1
ATOM 996 O O . ASP B 1 54 ? 0.81 -4.641 -16.844 1 98.25 54 ASP B O 1
ATOM 1000 N N . CYS B 1 55 ? 1.357 -4.098 -14.703 1 98.69 55 CYS B N 1
ATOM 1001 C CA . CYS B 1 55 ? 0.085 -3.443 -14.43 1 98.69 55 CYS B CA 1
ATOM 1002 C C . CYS B 1 55 ? 0.283 -2.227 -13.531 1 98.69 55 CYS B C 1
ATOM 1004 O O . CYS B 1 55 ? 1.409 -1.915 -13.141 1 98.69 55 CYS B O 1
ATOM 1006 N N . GLU B 1 56 ? -0.803 -1.574 -13.32 1 98.56 56 GLU B N 1
ATOM 1007 C CA . GLU B 1 56 ? -0.802 -0.421 -12.422 1 98.56 56 GLU B CA 1
ATOM 1008 C C . GLU B 1 56 ? -1.281 -0.806 -11.031 1 98.56 56 GLU B C 1
ATOM 1010 O O . GLU B 1 56 ? -1.85 -1.883 -10.836 1 98.56 56 GLU B O 1
ATOM 1015 N N . ILE B 1 57 ? -1.107 0.091 -10.055 1 98.81 57 ILE B N 1
ATOM 1016 C CA . ILE B 1 57 ? -1.419 -0.206 -8.664 1 98.81 57 ILE B CA 1
ATOM 1017 C C . ILE B 1 57 ? -2.908 -0.508 -8.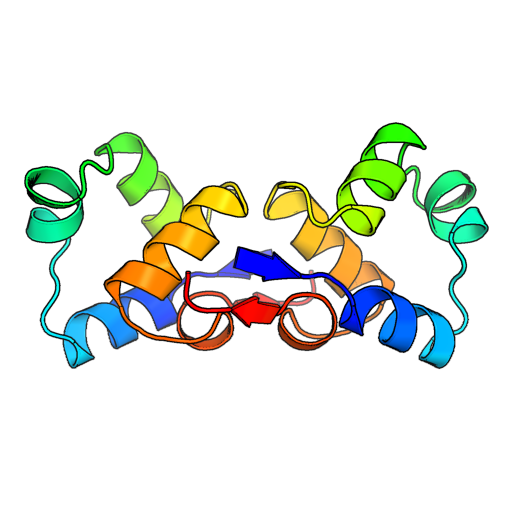516 1 98.81 57 ILE B C 1
ATOM 1019 O O . ILE B 1 57 ? -3.293 -1.474 -7.855 1 98.81 57 ILE B O 1
ATOM 1023 N N . GLU B 1 58 ? -3.738 0.223 -9.211 1 98.31 58 GLU B N 1
ATOM 1024 C CA . GLU B 1 58 ? -5.184 0.086 -9.07 1 98.31 58 GLU B CA 1
ATOM 1025 C C . GLU B 1 58 ? -5.672 -1.236 -9.656 1 98.31 58 GLU B C 1
ATOM 1027 O O . GLU B 1 58 ? -6.805 -1.653 -9.406 1 98.31 58 GLU B O 1
ATOM 1032 N N . ASP B 1 59 ? -4.832 -1.906 -10.375 1 98.69 59 ASP B N 1
ATOM 1033 C CA . ASP B 1 59 ? -5.184 -3.215 -10.914 1 98.69 59 ASP B CA 1
ATOM 1034 C C . ASP B 1 59 ? -5.074 -4.301 -9.852 1 98.69 59 ASP B C 1
ATOM 1036 O O . ASP B 1 59 ? -5.57 -5.414 -10.031 1 98.69 59 ASP B O 1
ATOM 1040 N N . ILE B 1 60 ? -4.441 -3.91 -8.633 1 98.81 60 ILE B N 1
ATOM 1041 C CA . ILE B 1 60 ? -4.219 -4.992 -7.684 1 98.81 60 ILE B CA 1
ATOM 1042 C C . ILE B 1 60 ? -4.652 -4.555 -6.285 1 98.81 60 ILE B C 1
ATOM 1044 O O . ILE B 1 60 ? -4.871 -5.391 -5.406 1 98.81 60 ILE B O 1
ATOM 1048 N N . ALA B 1 61 ? -4.809 -3.254 -6.074 1 98.88 61 ALA B N 1
ATOM 1049 C CA . ALA B 1 61 ? -5.16 -2.742 -4.75 1 98.88 61 ALA B CA 1
ATOM 1050 C C . ALA B 1 61 ? -6.199 -1.629 -4.848 1 98.88 61 ALA B C 1
ATOM 1052 O O . ALA B 1 61 ? -6.117 -0.772 -5.73 1 98.88 61 ALA B O 1
ATOM 1053 N N . THR B 1 62 ? -7.184 -1.71 -3.92 1 98.75 62 THR B N 1
ATOM 1054 C CA . THR B 1 62 ? -8.25 -0.718 -3.885 1 98.75 62 THR B CA 1
ATOM 1055 C C . THR B 1 62 ? -8.469 -0.208 -2.463 1 98.75 62 THR B C 1
ATOM 1057 O O . THR B 1 62 ? -8.469 -0.991 -1.511 1 98.75 62 THR B O 1
ATOM 1060 N N . HIS B 1 63 ? -8.625 1.103 -2.354 1 98.75 63 HIS B N 1
ATOM 1061 C CA . HIS B 1 63 ? -8.945 1.711 -1.069 1 98.75 63 HIS B CA 1
ATOM 1062 C C . HIS B 1 63 ? -10.453 1.823 -0.879 1 98.75 63 HIS B C 1
ATOM 1064 O O . HIS B 1 63 ? -11.172 2.227 -1.798 1 98.75 63 HIS B O 1
ATOM 1070 N N . TYR B 1 64 ? -10.883 1.445 0.323 1 98.06 64 TYR B N 1
ATOM 1071 C CA . TYR B 1 64 ? -12.25 1.684 0.768 1 98.06 64 TYR B CA 1
ATOM 1072 C C . TYR B 1 64 ? -12.273 2.525 2.037 1 98.06 64 TYR B C 1
ATOM 1074 O O . TYR B 1 64 ? -11.633 2.18 3.031 1 98.06 64 TYR B O 1
ATOM 1082 N N . LYS B 1 65 ? -13.07 3.574 1.912 1 94.06 65 LYS B N 1
ATOM 1083 C CA . LYS B 1 65 ? -13.156 4.473 3.059 1 94.06 65 LYS B CA 1
ATOM 1084 C C . LYS B 1 65 ? -13.648 3.738 4.301 1 94.06 65 LYS B C 1
ATOM 1086 O O . LYS B 1 65 ? -14.57 2.922 4.219 1 94.06 65 LYS B O 1
ATOM 1091 N N . ASP B 1 66 ? -12.852 3.906 5.402 1 83.19 66 ASP B N 1
ATOM 1092 C CA . ASP B 1 66 ? -13.266 3.27 6.652 1 83.19 66 ASP B CA 1
ATOM 1093 C C . ASP B 1 66 ? -14.539 3.9 7.195 1 83.19 66 ASP B C 1
ATOM 1095 O O . ASP B 1 66 ? -14.797 5.086 6.98 1 83.19 66 ASP B O 1
#

Solvent-accessible surface area (backbone atoms only — not comparable to full-atom values): 7335 Å² total; per-residue (Å²): 71,55,40,34,71,44,31,59,54,46,27,57,77,71,70,51,49,71,63,47,40,34,74,74,67,63,42,48,71,68,57,53,49,29,48,74,65,44,44,79,50,45,41,59,56,52,44,50,49,25,59,76,67,69,54,51,60,71,48,31,44,45,71,41,84,122,71,54,39,35,70,43,32,59,54,47,29,56,76,70,69,51,49,71,61,46,39,33,74,72,69,64,43,49,71,68,57,54,49,29,49,76,66,42,43,78,50,46,42,58,57,52,45,51,49,26,60,75,66,69,52,51,62,70,49,32,42,44,69,39,85,120

Foldseek 3Di:
DKAFVLLVVLCVVQVHDPCCCCPVVNDDPVNVVCNVVVHDDDVVVLVSSCVVSVHDSVSGMDDDDD/DKAFVLLVVLCVVQVHDPCCCCPVVNDDPVNVVCNVVVHDDDVVVLVSSCVVSVHDSVSGMDDDDD

pLDDT: mean 98.01, std 1.99, range [82.81, 98.88]

Radius of gyration: 14.98 Å; Cα contacts (8 Å, |Δi|>4): 180; chains: 2; bounding box: 26×43×30 Å

Nearest PDB structures (foldseek):
  3tys-assembly1_A  TM=8.974E-01  e=1.740E-04  Enterococcus faecalis
  1utx-assembly1_B  TM=7.936E-01  e=2.556E-02  Enterococcus faecalis
  2axz-assembly3_C  TM=7.490E-01  e=1.607E-01  Enterococcus faecalis
  2axz-assembly1_A  TM=7.491E-01  e=2.901E-01  Enterococcus faecalis
  2axv-assembly1_D  TM=7.499E-01  e=3.772E-01  Enterococcus faecalis

Sequence (132 aa):
MIKYDNLWLTMQKKGITKYTLHKEYHFSKSLIHRLQNNEGVSMNTINTLCNILDCEIEDIATHYKDMIKYDNLWLTMQKKGITKYTLHKEYHFSKSLIHRLQNNEGVSMNTINTLCNILDCEIEDIATHYKD

Secondary structure (DSSP, 8-state):
-EE-HHHHHHHHHHT--HHHHHHTT---HHHHHHHHTT---BHHHHHHHHHHHT--GGGT-EE---/-EE-HHHHHHHHHHT--HHHHHHTT---HHHHHHHHTT---BHHHHHHHHHHHT--GGGT-EE---